Protein AF-A0A0C2W6M1-F1 (afdb_monomer)

pLDDT: mean 79.62, std 16.18, range [29.42, 94.06]

Organism: NCBI:txid933852

Nearest PDB structures (foldseek):
  3eii-assembly4_D  TM=9.267E-01  e=3.597E-08  Thermothielavioides terrestris
  8b7p-assembly4_DDD  TM=9.228E-01  e=6.235E-08  Aspergillus nidulans FGSC A4
  7t5c-assembly1_A  TM=8.009E-01  e=8.119E-07  Neurospora crassa
  4eir-assembly1_A  TM=7.991E-01  e=1.172E-06  Neurospora crassa OR74A
  7exk-assembly4_D  TM=7.934E-01  e=3.977E-06  Gelatoporia subvermispora B

Structure (mmCIF, N/CA/C/O backbone):
data_AF-A0A0C2W6M1-F1
#
_entry.id   AF-A0A0C2W6M1-F1
#
loop_
_atom_site.group_PDB
_atom_site.id
_atom_site.type_symbol
_atom_site.label_atom_id
_atom_site.label_alt_id
_atom_site.label_comp_id
_atom_site.label_asym_id
_atom_site.label_entity_id
_atom_site.label_seq_id
_atom_site.pdbx_PDB_ins_code
_atom_site.Cartn_x
_atom_site.Cartn_y
_atom_site.Cartn_z
_atom_site.occupancy
_atom_site.B_iso_or_equiv
_atom_site.auth_seq_id
_atom_site.auth_comp_id
_atom_site.auth_asym_id
_atom_site.auth_atom_id
_atom_site.pdbx_PDB_model_num
ATOM 1 N N . ALA A 1 1 ? -5.962 -10.079 24.538 1.00 51.69 1 ALA A N 1
ATOM 2 C CA . ALA A 1 1 ? -6.770 -10.047 23.300 1.00 51.69 1 ALA A CA 1
ATOM 3 C C . ALA A 1 1 ? -6.439 -11.293 22.481 1.00 51.69 1 ALA A C 1
ATOM 5 O O . ALA A 1 1 ? -5.283 -11.692 22.518 1.00 51.69 1 ALA A O 1
ATOM 6 N N . ALA A 1 2 ? -7.424 -11.920 21.826 1.00 66.62 2 ALA A N 1
ATOM 7 C CA . ALA A 1 2 ? -7.306 -13.248 21.196 1.00 66.62 2 ALA A CA 1
ATOM 8 C C . ALA A 1 2 ? -7.481 -13.241 19.659 1.00 66.62 2 ALA A C 1
ATOM 10 O O . ALA A 1 2 ? -7.677 -14.294 19.065 1.00 66.62 2 ALA A O 1
ATOM 11 N N . TYR A 1 3 ? -7.450 -12.068 19.021 1.00 69.56 3 TYR A N 1
ATOM 12 C CA . TYR A 1 3 ? -7.666 -11.941 17.578 1.00 69.56 3 TYR A CA 1
ATOM 13 C C . TYR A 1 3 ? -6.390 -12.263 16.787 1.00 69.56 3 TYR A C 1
ATOM 15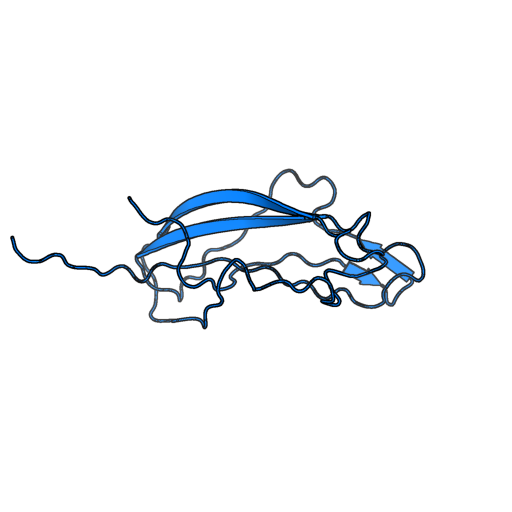 O O . TYR A 1 3 ? -5.321 -11.732 17.089 1.00 69.56 3 TYR A O 1
ATOM 23 N N . ASP A 1 4 ? -6.518 -13.129 15.782 1.00 74.38 4 ASP A N 1
ATOM 24 C CA . ASP A 1 4 ? -5.421 -13.721 15.004 1.00 74.38 4 ASP A CA 1
ATOM 25 C C . ASP A 1 4 ? -5.224 -13.086 13.614 1.00 74.38 4 ASP A C 1
ATOM 27 O O . ASP A 1 4 ? -4.316 -13.471 12.879 1.00 74.38 4 ASP A O 1
ATOM 31 N N . GLY A 1 5 ? -6.050 -12.097 13.254 1.00 74.69 5 GLY A N 1
ATOM 32 C CA . GLY A 1 5 ? -5.985 -11.417 11.959 1.00 74.69 5 GLY A CA 1
ATOM 33 C C . GLY A 1 5 ? -6.779 -12.085 10.829 1.00 74.69 5 GLY A C 1
ATOM 34 O O . GLY A 1 5 ? -6.656 -11.673 9.677 1.00 74.69 5 GLY A O 1
ATOM 35 N N . SER A 1 6 ? -7.618 -13.077 11.124 1.00 80.75 6 SER A N 1
ATOM 36 C CA . SER A 1 6 ? -8.432 -13.777 10.116 1.00 80.75 6 SER A CA 1
ATOM 37 C C . SER A 1 6 ? -9.608 -12.969 9.530 1.00 80.75 6 SER A C 1
ATOM 39 O O . SER A 1 6 ? -10.239 -13.417 8.572 1.00 80.75 6 SER A O 1
ATOM 41 N N . GLY A 1 7 ? -9.920 -11.785 10.068 1.00 82.25 7 GLY A N 1
ATOM 42 C CA . GLY A 1 7 ? -11.006 -10.917 9.597 1.00 82.25 7 GLY A CA 1
ATOM 43 C C . GLY A 1 7 ? -10.647 -10.021 8.403 1.00 82.25 7 GLY A C 1
ATOM 44 O O . GLY A 1 7 ? -9.693 -10.265 7.665 1.00 82.25 7 GLY A O 1
ATOM 45 N N . GLY A 1 8 ? -11.470 -8.993 8.176 1.00 84.62 8 GLY A N 1
ATOM 46 C CA . GLY A 1 8 ? -11.384 -8.115 7.007 1.00 84.62 8 GLY A CA 1
ATOM 47 C C . GLY A 1 8 ? -10.319 -7.019 7.115 1.00 84.62 8 GLY A C 1
ATOM 48 O O . GLY A 1 8 ? -10.141 -6.404 8.163 1.00 84.62 8 GLY A O 1
ATOM 49 N N . TRP A 1 9 ? -9.658 -6.729 5.990 1.00 82.88 9 TRP A N 1
ATOM 50 C CA . TRP A 1 9 ? -8.582 -5.752 5.866 1.00 82.88 9 TRP A CA 1
ATOM 51 C C . TRP A 1 9 ? -8.948 -4.570 4.932 1.00 82.88 9 TRP A C 1
ATOM 53 O O . TRP A 1 9 ? -9.366 -4.825 3.818 1.00 82.88 9 TRP A O 1
ATOM 63 N N . PHE A 1 10 ? -8.811 -3.284 5.304 1.00 84.81 10 PHE A N 1
ATOM 64 C CA . PHE A 1 10 ? -8.975 -2.137 4.360 1.00 84.81 10 PHE A CA 1
ATOM 65 C C . PHE A 1 10 ? -7.634 -1.469 4.044 1.00 84.81 10 PHE A C 1
ATOM 67 O O . PHE A 1 10 ? -6.641 -2.127 4.237 1.00 84.81 10 PHE A O 1
ATOM 74 N N . LYS A 1 11 ? -7.516 -0.244 3.509 1.00 84.56 11 LYS A N 1
ATOM 75 C CA . LYS A 1 11 ? -6.223 0.461 3.303 1.00 84.56 11 LYS A CA 1
ATOM 76 C C . LYS A 1 11 ? -6.308 1.884 3.832 1.00 84.56 11 LYS A C 1
ATOM 78 O O . LYS A 1 11 ? -7.276 2.568 3.525 1.00 84.56 11 LYS A O 1
ATOM 83 N N . ILE A 1 12 ? -5.279 2.350 4.547 1.00 83.56 12 ILE A N 1
ATOM 84 C CA . ILE A 1 12 ? -5.211 3.748 5.027 1.00 83.56 12 ILE A CA 1
ATOM 85 C C . ILE A 1 12 ? -4.031 4.542 4.470 1.00 83.56 12 ILE A C 1
ATOM 87 O O . ILE A 1 12 ? -4.068 5.769 4.466 1.00 83.56 12 ILE A O 1
ATOM 91 N N . TYR A 1 13 ? -2.975 3.865 4.016 1.00 83.31 13 TYR A N 1
ATOM 92 C CA . TYR A 1 13 ? -1.760 4.521 3.557 1.00 83.31 13 TYR A CA 1
ATOM 93 C C . TYR A 1 13 ? -1.009 3.649 2.553 1.00 83.31 13 TYR A C 1
ATOM 95 O O . TYR A 1 13 ? -1.021 2.425 2.665 1.00 83.31 13 TYR A O 1
ATOM 103 N N . GLN A 1 14 ? -0.358 4.288 1.582 1.00 84.25 14 GLN A N 1
ATOM 104 C CA . GLN A 1 14 ? 0.568 3.637 0.662 1.00 84.25 14 GLN A CA 1
ATOM 105 C C . GLN A 1 14 ? 1.637 4.626 0.202 1.00 84.25 14 GLN A C 1
ATOM 107 O O . GLN A 1 14 ? 1.340 5.793 -0.061 1.00 84.25 14 GLN A O 1
ATOM 112 N N . VAL A 1 15 ? 2.861 4.129 0.047 1.00 82.69 15 VAL A N 1
ATOM 113 C CA . VAL A 1 15 ? 3.936 4.824 -0.662 1.00 82.69 15 VAL A CA 1
ATOM 114 C C . VAL A 1 15 ? 4.165 4.082 -1.969 1.00 82.69 15 VAL A C 1
ATOM 116 O O . VAL A 1 15 ? 4.290 2.861 -1.981 1.00 82.69 15 VAL A O 1
ATOM 119 N N . THR A 1 16 ? 4.171 4.818 -3.074 1.00 86.88 16 THR A N 1
ATOM 120 C CA . THR A 1 16 ? 4.389 4.268 -4.414 1.00 86.88 16 THR A CA 1
ATOM 121 C C . THR A 1 16 ? 5.752 4.697 -4.942 1.00 86.88 16 THR A C 1
ATOM 123 O O . THR A 1 16 ? 6.284 5.728 -4.524 1.00 86.88 16 THR A O 1
ATOM 126 N N . ALA A 1 17 ? 6.303 3.926 -5.879 1.00 89.81 17 ALA A N 1
ATOM 127 C CA . ALA A 1 17 ? 7.439 4.376 -6.668 1.00 89.81 17 ALA A CA 1
ATOM 128 C C . ALA A 1 17 ? 7.084 5.643 -7.454 1.00 89.81 17 ALA A C 1
ATOM 130 O O . ALA A 1 17 ? 5.944 5.819 -7.898 1.00 89.81 17 ALA A O 1
ATOM 131 N N . VAL A 1 18 ? 8.083 6.490 -7.669 1.00 90.75 18 VAL A N 1
ATOM 132 C CA . VAL A 1 18 ? 8.003 7.643 -8.562 1.00 90.75 18 VAL A CA 1
ATOM 133 C C . VAL A 1 18 ? 8.618 7.238 -9.894 1.00 90.75 18 VAL A C 1
ATOM 135 O O . VAL A 1 18 ? 9.791 6.877 -9.956 1.00 90.75 18 VAL A O 1
ATOM 138 N N . THR A 1 19 ? 7.822 7.280 -10.959 1.00 92.31 19 THR A N 1
ATOM 139 C CA . THR A 1 19 ? 8.249 6.928 -12.318 1.00 92.31 19 THR A CA 1
ATOM 140 C C . THR A 1 19 ? 8.306 8.170 -13.204 1.00 92.31 19 THR A C 1
ATOM 142 O O . THR A 1 19 ? 7.405 9.005 -13.169 1.00 92.31 19 THR A O 1
ATOM 145 N N . ASN A 1 20 ? 9.336 8.283 -14.044 1.00 92.38 20 ASN A N 1
ATOM 146 C CA . ASN A 1 20 ? 9.479 9.367 -15.025 1.00 92.38 20 ASN A CA 1
ATOM 147 C C . ASN A 1 20 ? 9.228 8.858 -16.453 1.00 92.38 20 ASN A C 1
ATOM 149 O O . ASN A 1 20 ? 10.141 8.802 -17.280 1.00 92.38 20 ASN A O 1
ATOM 153 N N . GLY A 1 21 ? 8.009 8.373 -16.709 1.00 90.94 21 GLY A N 1
ATOM 154 C CA . GLY A 1 21 ? 7.583 7.934 -18.044 1.00 90.94 21 GLY A CA 1
ATOM 155 C C . GLY A 1 21 ? 8.436 6.822 -18.669 1.00 90.94 21 GLY A C 1
ATOM 156 O O . GLY A 1 21 ? 8.501 6.731 -19.887 1.00 90.94 21 GLY A O 1
ATOM 157 N N . GLY A 1 22 ? 9.104 5.997 -17.854 1.00 90.62 22 GLY A N 1
ATOM 158 C CA . GLY A 1 22 ? 9.981 4.914 -18.316 1.00 90.62 22 GLY A CA 1
ATOM 159 C C . GLY A 1 22 ? 11.449 5.321 -18.464 1.00 90.62 22 GLY A C 1
ATOM 160 O O . GLY A 1 22 ? 12.252 4.552 -18.976 1.00 90.62 22 GLY A O 1
ATOM 161 N N . THR A 1 23 ? 11.817 6.519 -18.002 1.0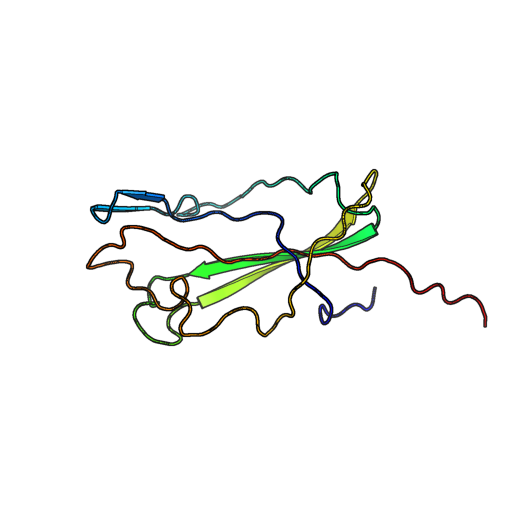0 92.50 23 THR A N 1
ATOM 162 C CA . THR A 1 23 ? 13.217 6.982 -17.966 1.00 92.50 23 THR A CA 1
ATOM 163 C C . THR A 1 23 ? 13.897 6.635 -16.644 1.00 92.50 23 THR A C 1
ATOM 165 O O . THR A 1 23 ? 15.086 6.336 -16.603 1.00 92.50 23 THR A O 1
ATOM 168 N N . SER A 1 24 ? 13.150 6.695 -15.541 1.00 91.94 24 SER A N 1
ATOM 169 C CA . SER A 1 24 ? 13.637 6.357 -14.206 1.00 91.94 24 SER A CA 1
ATOM 170 C C . SER A 1 24 ? 12.499 5.870 -13.314 1.00 91.94 24 SER A C 1
ATOM 172 O O . SER A 1 24 ? 11.331 6.212 -13.530 1.00 91.94 24 SER A O 1
ATOM 174 N N . ILE A 1 25 ? 12.868 5.081 -12.308 1.00 92.94 25 ILE A N 1
ATOM 175 C CA . ILE A 1 25 ? 12.019 4.674 -11.194 1.00 92.94 25 ILE A CA 1
ATOM 176 C C . ILE A 1 25 ? 12.798 4.901 -9.897 1.00 92.94 25 ILE A C 1
ATOM 178 O O . ILE A 1 25 ? 13.956 4.498 -9.791 1.00 92.94 25 ILE A O 1
ATOM 182 N N . THR A 1 26 ? 12.190 5.572 -8.923 1.00 91.94 26 THR A N 1
ATOM 183 C CA . THR A 1 26 ? 12.770 5.771 -7.589 1.00 91.94 26 THR A CA 1
ATOM 184 C C . THR A 1 26 ? 11.772 5.390 -6.508 1.00 91.94 26 THR A C 1
ATOM 186 O O . THR A 1 26 ? 10.556 5.482 -6.692 1.00 91.94 26 THR A O 1
ATOM 189 N N . TRP A 1 27 ? 12.288 4.951 -5.364 1.00 88.94 27 TRP A N 1
ATOM 190 C CA . TRP A 1 27 ? 11.486 4.515 -4.227 1.00 88.94 27 TRP A CA 1
ATOM 191 C C . TRP A 1 27 ? 11.649 5.536 -3.104 1.00 88.94 27 TRP A C 1
ATOM 193 O O . TRP A 1 27 ? 12.751 5.662 -2.576 1.00 88.94 27 TRP A O 1
ATOM 203 N N . PRO A 1 28 ? 10.591 6.261 -2.697 1.00 86.75 28 PRO A N 1
ATOM 204 C CA . PRO A 1 28 ? 10.686 7.189 -1.567 1.00 86.75 28 PRO A CA 1
ATOM 205 C C . PRO A 1 28 ? 11.066 6.504 -0.245 1.00 86.75 28 PRO A C 1
ATOM 207 O O . PRO A 1 28 ? 11.470 7.169 0.702 1.00 86.75 28 PRO A O 1
ATOM 210 N N . THR A 1 29 ? 10.914 5.180 -0.181 1.00 83.38 29 THR A N 1
ATOM 211 C CA . THR A 1 29 ? 11.285 4.333 0.953 1.00 83.38 29 THR A CA 1
ATOM 212 C C . THR A 1 29 ? 12.729 3.833 0.899 1.00 83.38 29 THR A C 1
ATOM 214 O O . THR A 1 29 ? 13.141 3.122 1.813 1.00 83.38 29 THR A O 1
ATOM 217 N N . ASP A 1 30 ? 13.506 4.161 -0.139 1.00 85.50 30 ASP A N 1
ATOM 218 C CA . ASP A 1 30 ? 14.898 3.717 -0.231 1.00 85.50 30 ASP A CA 1
ATOM 219 C C . ASP A 1 30 ? 15.723 4.279 0.937 1.00 85.50 30 ASP A C 1
ATOM 221 O O . ASP A 1 30 ? 15.735 5.485 1.185 1.00 85.50 30 ASP A O 1
ATOM 225 N N . ASN A 1 31 ? 16.377 3.389 1.687 1.00 84.00 31 ASN A N 1
ATOM 226 C CA . ASN A 1 31 ? 17.091 3.688 2.937 1.00 84.00 31 ASN A CA 1
ATOM 227 C C . ASN A 1 31 ? 16.255 4.395 4.027 1.00 84.00 31 ASN A C 1
ATOM 229 O O . ASN A 1 31 ? 16.814 4.936 4.986 1.00 84.00 31 ASN A O 1
ATOM 233 N N . ALA A 1 32 ? 14.923 4.387 3.922 1.00 80.69 32 ALA A N 1
ATOM 234 C CA . ALA A 1 32 ? 14.063 4.975 4.937 1.00 80.69 32 ALA A CA 1
ATOM 235 C C . ALA A 1 32 ? 14.057 4.109 6.205 1.00 80.69 32 ALA A C 1
ATOM 237 O O . ALA A 1 32 ? 13.762 2.917 6.169 1.00 80.69 32 ALA A O 1
ATOM 238 N N . THR A 1 33 ? 14.342 4.724 7.351 1.00 80.62 33 THR A N 1
ATOM 239 C CA . THR A 1 33 ? 14.301 4.068 8.671 1.00 80.62 33 THR A CA 1
ATOM 240 C C . THR A 1 33 ? 13.014 4.361 9.441 1.00 80.62 33 THR A C 1
ATOM 242 O O . THR A 1 33 ? 12.746 3.747 10.472 1.00 80.62 33 THR A O 1
ATOM 245 N N . GLN A 1 34 ? 12.208 5.299 8.940 1.00 77.75 34 GLN A N 1
ATOM 246 C CA . GLN A 1 34 ? 10.947 5.728 9.528 1.00 77.75 34 GLN A CA 1
ATOM 247 C C . GLN A 1 34 ? 9.955 6.121 8.435 1.00 77.75 34 GLN A C 1
ATOM 249 O O . GLN A 1 34 ? 10.337 6.605 7.370 1.00 77.75 34 GLN A O 1
ATOM 254 N N . PHE A 1 35 ? 8.669 5.984 8.733 1.00 75.38 35 PHE A N 1
ATOM 255 C CA . PHE A 1 35 ? 7.587 6.527 7.924 1.00 75.38 35 PHE A CA 1
ATOM 256 C C . PHE A 1 35 ? 6.480 7.033 8.848 1.00 75.38 35 PHE A C 1
ATOM 258 O O . PHE A 1 35 ? 6.286 6.520 9.951 1.00 75.38 35 PHE A O 1
ATOM 265 N N . THR A 1 36 ? 5.755 8.047 8.388 1.00 81.31 36 THR A N 1
ATOM 266 C CA . THR A 1 36 ? 4.675 8.675 9.149 1.00 81.31 36 THR A CA 1
ATOM 267 C C . THR A 1 36 ? 3.414 8.658 8.310 1.00 81.31 36 THR A C 1
ATOM 269 O O . THR A 1 36 ? 3.418 9.060 7.149 1.00 81.31 36 THR A O 1
ATOM 272 N N . PHE A 1 37 ? 2.317 8.234 8.917 1.00 81.38 37 PHE A N 1
ATOM 273 C CA . PHE A 1 37 ? 0.993 8.235 8.315 1.00 81.38 37 PHE A CA 1
ATOM 274 C C . PHE A 1 37 ? -0.028 8.682 9.360 1.00 81.38 37 PHE A C 1
ATOM 276 O O . PHE A 1 37 ? 0.257 8.713 10.558 1.00 81.38 37 PHE A O 1
ATOM 283 N N . LYS A 1 38 ? -1.218 9.066 8.900 1.00 83.88 38 LYS A N 1
ATOM 284 C CA . LYS A 1 38 ? -2.322 9.457 9.777 1.00 83.88 38 LYS A CA 1
ATOM 285 C C . LYS A 1 38 ? -3.354 8.343 9.816 1.00 83.88 38 LYS A C 1
ATOM 287 O O . LYS A 1 38 ? -3.712 7.804 8.772 1.00 83.88 38 LYS A O 1
ATOM 292 N N . ILE A 1 39 ? -3.857 8.049 11.010 1.00 84.94 39 ILE A N 1
ATOM 293 C CA . ILE A 1 39 ? -5.075 7.255 11.157 1.00 84.94 39 ILE A CA 1
ATOM 294 C C . ILE A 1 39 ? -6.246 8.121 10.665 1.00 84.94 39 ILE A C 1
ATOM 296 O O . ILE A 1 39 ? -6.366 9.263 11.121 1.00 84.94 39 ILE A O 1
ATOM 300 N N . PRO A 1 40 ? -7.074 7.647 9.716 1.00 86.44 40 PRO A N 1
ATOM 301 C CA . PRO A 1 40 ? -8.217 8.418 9.245 1.00 86.44 40 PRO A CA 1
ATOM 302 C C . PRO A 1 40 ? -9.184 8.696 10.397 1.00 86.44 40 PRO A C 1
ATOM 304 O O . PRO A 1 40 ? -9.595 7.774 11.087 1.00 86.44 40 PRO A O 1
ATOM 307 N N . SER A 1 41 ? -9.590 9.950 10.591 1.00 88.38 41 SER A N 1
ATOM 308 C CA . SER A 1 41 ? -10.526 10.316 11.666 1.00 88.38 41 SER A CA 1
ATOM 309 C C . SER A 1 41 ? -11.967 9.867 11.403 1.00 88.38 41 SER A C 1
ATOM 311 O O . SER A 1 41 ? -12.808 9.951 12.288 1.00 88.38 41 SER A O 1
ATOM 313 N N . SER A 1 42 ? -12.273 9.422 10.183 1.00 88.75 42 SER A N 1
ATOM 314 C CA . SER A 1 42 ? -13.618 9.014 9.773 1.00 88.75 42 SER A CA 1
ATOM 315 C C . SER A 1 42 ? -13.981 7.577 10.151 1.00 88.75 42 SER A C 1
ATOM 317 O O . SER A 1 42 ? -15.167 7.256 10.121 1.00 88.75 42 SER A O 1
ATOM 319 N N . ILE A 1 43 ? -13.002 6.716 10.455 1.00 87.38 43 ILE A N 1
ATOM 320 C CA . ILE A 1 43 ? -13.251 5.322 10.875 1.00 87.38 43 ILE A CA 1
ATOM 321 C C . ILE A 1 43 ? -13.802 5.285 12.300 1.00 87.38 43 ILE A C 1
ATOM 323 O O . ILE A 1 43 ? -13.609 6.246 13.047 1.00 87.38 43 ILE A O 1
ATOM 327 N N . SER A 1 44 ? -14.473 4.197 12.671 1.00 88.62 44 SER A N 1
ATOM 328 C CA . SER A 1 44 ? -15.014 3.987 14.016 1.00 88.62 44 SER A CA 1
ATOM 329 C C . SER A 1 44 ? -13.969 4.224 15.112 1.00 88.62 44 SER A C 1
ATOM 331 O O . SER A 1 44 ? -12.769 4.032 14.933 1.00 88.62 44 SER A O 1
ATOM 333 N N . ALA A 1 45 ? -14.418 4.595 16.309 1.00 89.31 45 ALA A N 1
ATOM 334 C CA . ALA A 1 45 ? -13.596 4.338 17.488 1.00 89.31 45 ALA A CA 1
ATOM 335 C C . ALA A 1 45 ? -13.618 2.828 17.791 1.00 89.31 45 ALA A C 1
ATOM 337 O O . ALA A 1 45 ? -14.660 2.189 17.650 1.00 89.31 45 ALA A O 1
ATOM 338 N N . GLY A 1 46 ? -12.496 2.258 18.227 1.00 86.75 46 GLY A N 1
ATOM 339 C CA . GLY A 1 46 ? -12.389 0.813 18.439 1.00 86.75 46 GLY A CA 1
ATOM 340 C C . GLY A 1 46 ? -10.956 0.315 18.581 1.00 86.75 46 GLY A C 1
ATOM 341 O O . GLY A 1 46 ? -10.012 1.105 18.636 1.00 86.75 46 GLY A O 1
ATOM 342 N N . ASN A 1 47 ? -10.792 -1.006 18.641 1.00 85.31 47 ASN A N 1
ATOM 343 C CA . ASN A 1 47 ? -9.484 -1.658 18.678 1.00 85.31 47 ASN A CA 1
ATOM 344 C C . ASN A 1 47 ? -9.124 -2.179 17.281 1.00 85.31 47 ASN A C 1
ATOM 346 O O . ASN A 1 47 ? -9.928 -2.834 16.630 1.00 85.31 47 ASN A O 1
ATOM 350 N N . TYR A 1 48 ? -7.906 -1.892 16.828 1.00 80.81 48 TYR A N 1
ATOM 351 C CA . TYR A 1 48 ? -7.446 -2.141 15.464 1.00 80.81 48 TYR A CA 1
ATOM 352 C C . TYR A 1 48 ? -6.127 -2.918 15.484 1.00 80.81 48 TYR A C 1
ATOM 354 O O . TYR A 1 48 ? -5.258 -2.665 16.325 1.00 80.81 48 TYR A O 1
ATOM 362 N N . LEU A 1 49 ? -5.947 -3.823 14.519 1.00 83.50 49 LEU A N 1
ATOM 363 C CA . LEU A 1 49 ? -4.624 -4.315 14.144 1.00 83.50 49 LEU A CA 1
ATOM 364 C C . LEU A 1 49 ? -4.062 -3.445 13.022 1.00 83.50 49 LEU A C 1
ATOM 366 O O . LEU A 1 49 ? -4.688 -3.241 11.986 1.00 83.50 49 LEU A O 1
ATOM 370 N N . LEU A 1 50 ? -2.844 -2.963 13.218 1.00 83.12 50 LEU A N 1
ATOM 371 C CA . LEU A 1 50 ? -2.052 -2.304 12.197 1.00 83.12 50 LEU A CA 1
ATOM 372 C C . LEU A 1 50 ? -1.045 -3.311 11.645 1.00 83.12 50 LEU A C 1
ATOM 374 O O . LEU A 1 50 ? -0.223 -3.819 12.401 1.00 83.12 50 LEU A O 1
ATOM 378 N N . ARG A 1 51 ? -1.078 -3.555 10.335 1.00 83.62 51 ARG A N 1
ATOM 379 C CA . ARG A 1 51 ? -0.169 -4.459 9.619 1.00 83.62 51 ARG A CA 1
ATOM 380 C C . ARG A 1 5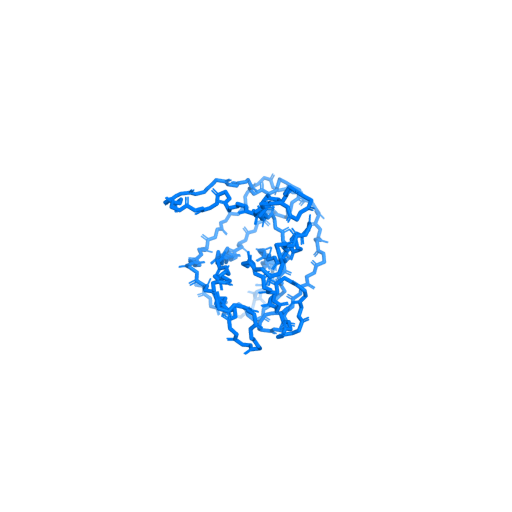1 ? 0.672 -3.680 8.625 1.00 83.62 51 ARG A C 1
ATOM 382 O O . ARG A 1 51 ? 0.157 -3.247 7.607 1.00 83.62 51 ARG A O 1
ATOM 389 N N . ILE A 1 52 ? 1.947 -3.497 8.934 1.00 82.50 52 ILE A N 1
ATOM 390 C CA . ILE A 1 52 ? 2.901 -2.762 8.105 1.00 82.50 52 ILE A CA 1
ATOM 391 C C . ILE A 1 52 ? 3.635 -3.760 7.220 1.00 82.50 52 ILE A C 1
ATOM 393 O O . ILE A 1 52 ? 4.259 -4.691 7.729 1.00 82.50 52 ILE A O 1
ATOM 397 N N . GLU A 1 53 ? 3.587 -3.531 5.913 1.00 83.94 53 GLU A N 1
ATOM 398 C CA . GLU A 1 53 ? 4.284 -4.353 4.931 1.00 83.94 53 GLU A CA 1
ATOM 399 C C . GLU A 1 53 ? 5.218 -3.540 4.047 1.00 83.94 53 GLU A C 1
ATOM 401 O O . GLU A 1 53 ? 4.933 -2.389 3.703 1.00 83.94 53 GLU A O 1
ATOM 406 N N . HIS A 1 54 ? 6.263 -4.214 3.584 1.00 84.44 54 HIS A N 1
ATOM 407 C CA . HIS A 1 54 ? 7.142 -3.760 2.523 1.00 84.44 54 HIS A CA 1
ATOM 408 C C . HIS A 1 54 ? 7.259 -4.847 1.454 1.00 84.44 54 HIS A C 1
ATOM 410 O O . HIS A 1 54 ? 7.505 -6.013 1.760 1.00 84.44 54 HIS A O 1
ATOM 416 N N . ILE A 1 55 ? 7.099 -4.466 0.185 1.00 88.06 55 ILE A N 1
ATOM 417 C CA . ILE A 1 55 ? 7.254 -5.383 -0.948 1.00 88.06 55 ILE A CA 1
ATOM 418 C C . ILE A 1 55 ? 8.574 -5.077 -1.648 1.00 88.06 55 ILE A C 1
ATOM 420 O O . ILE A 1 55 ? 8.696 -4.062 -2.333 1.00 88.06 55 ILE A O 1
ATOM 424 N N . ALA A 1 56 ? 9.557 -5.963 -1.494 1.00 89.31 56 ALA A N 1
ATOM 425 C CA . ALA A 1 56 ? 10.828 -5.835 -2.193 1.00 89.31 56 ALA A CA 1
ATOM 426 C C . ALA A 1 56 ? 10.723 -6.441 -3.601 1.00 89.31 56 ALA A C 1
ATOM 428 O O . ALA A 1 56 ? 10.367 -7.609 -3.768 1.00 89.31 56 ALA A O 1
ATOM 429 N N . LEU A 1 57 ? 11.058 -5.637 -4.614 1.00 92.19 57 LEU A N 1
ATOM 430 C CA . LEU A 1 57 ? 10.832 -5.961 -6.029 1.00 92.19 57 LEU A CA 1
ATOM 431 C C . LEU A 1 57 ? 12.114 -6.200 -6.837 1.00 92.19 57 LEU A C 1
ATOM 433 O O . LEU A 1 57 ? 12.061 -6.361 -8.053 1.00 92.19 57 LEU A O 1
ATOM 437 N N . HIS A 1 58 ? 13.273 -6.266 -6.178 1.00 92.12 58 HIS A N 1
ATOM 438 C CA . HIS A 1 58 ? 14.569 -6.445 -6.845 1.00 92.12 58 HIS A CA 1
ATOM 439 C C . HIS A 1 58 ? 14.687 -7.771 -7.625 1.00 92.12 58 HIS A C 1
ATOM 441 O O . HIS A 1 58 ? 15.531 -7.884 -8.503 1.00 92.12 58 HIS A O 1
ATOM 447 N N 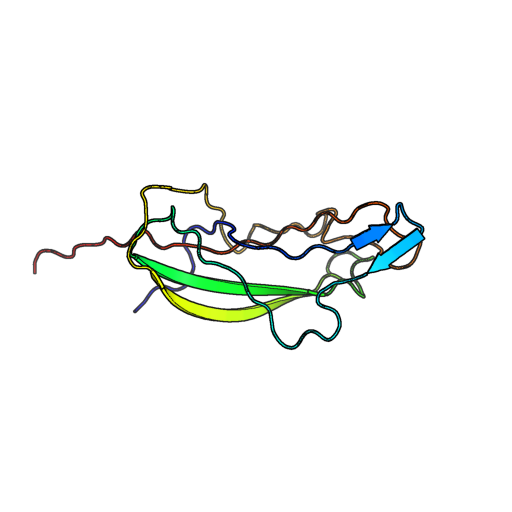. SER A 1 59 ? 13.832 -8.762 -7.345 1.00 94.06 59 SER A N 1
ATOM 448 C CA . SER A 1 59 ? 13.772 -10.033 -8.089 1.00 94.06 59 SER A CA 1
ATOM 449 C C . SER A 1 59 ? 12.423 -10.266 -8.787 1.00 94.06 59 SER A C 1
ATOM 451 O O . SER A 1 59 ? 12.179 -11.341 -9.332 1.00 94.06 59 SER A O 1
ATOM 453 N N . ALA A 1 60 ? 11.541 -9.260 -8.813 1.00 93.38 60 ALA A N 1
ATOM 454 C CA . ALA A 1 60 ? 10.143 -9.382 -9.237 1.00 93.38 60 ALA A CA 1
ATOM 455 C C . ALA A 1 60 ? 9.926 -9.562 -10.750 1.00 93.38 60 ALA A C 1
ATOM 457 O O . ALA A 1 60 ? 8.787 -9.690 -11.190 1.00 93.38 60 ALA A O 1
ATOM 458 N N . SER A 1 61 ? 10.988 -9.617 -11.561 1.00 93.31 61 SER A N 1
ATOM 459 C CA . SER A 1 61 ? 10.889 -9.931 -12.994 1.00 93.31 61 SER A CA 1
ATOM 460 C C . SER A 1 61 ? 10.510 -11.392 -13.265 1.00 93.31 61 SER A C 1
ATOM 462 O O . SER A 1 61 ? 10.193 -11.749 -14.399 1.00 93.31 61 SER A O 1
ATOM 464 N N . SER A 1 62 ? 10.532 -12.231 -12.230 1.00 93.12 62 SER A N 1
ATOM 465 C CA . SER A 1 62 ? 10.121 -13.630 -12.261 1.00 93.12 62 SER A CA 1
ATOM 466 C C . SER A 1 62 ? 8.936 -13.867 -11.328 1.00 93.12 62 SER A C 1
ATOM 468 O O . SER A 1 62 ? 8.775 -13.192 -10.307 1.00 93.12 62 SER A O 1
ATOM 470 N N . THR A 1 63 ? 8.089 -14.839 -11.671 1.00 89.44 63 THR A N 1
ATOM 471 C CA . THR A 1 63 ? 6.987 -15.263 -10.801 1.00 89.44 63 THR A CA 1
ATOM 472 C C . THR A 1 63 ? 7.536 -15.687 -9.438 1.00 89.44 63 THR A C 1
ATOM 474 O O . THR A 1 63 ? 8.534 -16.399 -9.373 1.00 89.44 63 THR A O 1
ATOM 477 N N . ALA A 1 64 ? 6.881 -15.244 -8.360 1.00 87.25 64 ALA A N 1
ATOM 478 C CA . ALA A 1 64 ? 7.328 -15.415 -6.970 1.00 87.25 64 ALA A CA 1
ATOM 479 C C . ALA A 1 64 ? 8.654 -14.710 -6.602 1.00 87.25 64 ALA A C 1
ATOM 481 O O . ALA A 1 64 ? 9.196 -14.943 -5.525 1.00 87.25 64 ALA A O 1
ATOM 482 N N . GLY A 1 65 ? 9.164 -13.818 -7.457 1.00 91.06 65 GLY A N 1
ATOM 483 C CA . GLY A 1 65 ? 10.360 -13.028 -7.168 1.00 91.06 65 GLY A CA 1
ATOM 484 C C . GLY A 1 65 ? 10.117 -11.786 -6.300 1.00 91.06 65 GLY A C 1
ATOM 485 O O . GLY A 1 65 ? 11.058 -11.263 -5.703 1.00 91.06 65 GLY A O 1
ATOM 486 N N . ALA A 1 66 ? 8.873 -11.307 -6.206 1.00 90.44 66 ALA A N 1
ATOM 487 C CA . ALA A 1 66 ? 8.497 -10.260 -5.259 1.00 90.44 66 ALA A CA 1
ATOM 488 C C . ALA A 1 66 ? 8.422 -10.811 -3.832 1.00 90.44 66 ALA A C 1
ATOM 490 O O . ALA A 1 66 ? 7.831 -11.861 -3.584 1.00 90.44 66 ALA A O 1
ATOM 491 N N . GLN A 1 67 ? 8.986 -10.066 -2.886 1.00 89.75 67 GLN A N 1
ATOM 492 C CA . GLN A 1 67 ? 9.041 -10.455 -1.479 1.00 89.75 67 GLN A CA 1
ATOM 493 C C . GLN A 1 67 ? 8.113 -9.552 -0.675 1.00 89.75 67 GLN A C 1
ATOM 495 O O . GLN A 1 67 ? 8.458 -8.407 -0.387 1.00 89.75 67 GLN A O 1
ATOM 500 N N . VAL A 1 68 ? 6.933 -10.066 -0.329 1.00 84.44 68 VAL A N 1
ATOM 501 C CA . VAL A 1 68 ? 5.989 -9.389 0.565 1.00 84.44 68 VAL A CA 1
ATOM 502 C C . VAL A 1 68 ? 6.424 -9.650 2.004 1.00 84.44 68 VAL A C 1
ATOM 504 O O . VAL A 1 68 ? 6.201 -10.733 2.545 1.00 84.44 68 VAL A O 1
ATOM 507 N N . ASN A 1 69 ? 7.070 -8.665 2.616 1.00 77.88 69 ASN A N 1
ATOM 508 C CA . ASN A 1 69 ? 7.561 -8.753 3.981 1.00 77.88 69 ASN A CA 1
ATOM 509 C C . ASN A 1 69 ? 6.570 -8.097 4.935 1.00 77.88 69 ASN A C 1
ATOM 511 O O . ASN A 1 69 ? 6.217 -6.926 4.787 1.00 77.88 69 ASN A O 1
ATOM 515 N N . LEU A 1 70 ? 6.146 -8.862 5.938 1.00 73.38 70 LEU A N 1
ATOM 516 C CA . LEU A 1 70 ? 5.444 -8.322 7.090 1.00 73.38 70 LEU A CA 1
ATOM 517 C C . LEU A 1 70 ? 6.478 -7.718 8.037 1.00 73.38 70 LEU A C 1
ATOM 519 O O . LEU A 1 70 ? 7.109 -8.436 8.812 1.00 73.38 70 LEU A O 1
ATOM 523 N N . ASP A 1 71 ? 6.647 -6.403 7.981 1.00 67.31 71 ASP A N 1
ATOM 524 C CA . ASP A 1 71 ? 7.647 -5.741 8.806 1.00 67.31 71 ASP A CA 1
ATOM 525 C C . ASP A 1 71 ? 7.186 -5.680 10.255 1.00 67.31 71 ASP A C 1
ATOM 527 O O . ASP A 1 71 ? 7.944 -6.020 11.162 1.00 67.31 71 ASP A O 1
ATOM 531 N N . ARG A 1 72 ? 5.952 -5.230 10.511 1.00 71.19 72 ARG A N 1
ATOM 532 C CA . ARG A 1 72 ? 5.450 -5.023 11.876 1.00 71.19 72 ARG A CA 1
ATOM 533 C C . ARG A 1 72 ? 3.942 -5.235 11.967 1.00 71.19 72 ARG A C 1
ATOM 535 O O . ARG A 1 72 ? 3.196 -4.866 11.064 1.00 71.19 72 ARG A O 1
ATOM 542 N N . CYS A 1 73 ? 3.508 -5.722 13.126 1.00 75.94 73 CYS A N 1
ATOM 543 C CA . CYS A 1 73 ? 2.122 -5.652 13.574 1.00 75.94 73 CYS A CA 1
ATOM 544 C C . CYS A 1 73 ? 2.042 -4.817 14.856 1.00 75.94 73 CYS A C 1
ATOM 546 O O . CYS A 1 73 ? 2.899 -4.953 15.729 1.00 75.94 73 CYS A O 1
ATOM 548 N N . ALA A 1 74 ? 1.018 -3.979 14.989 1.00 80.75 74 ALA A N 1
ATOM 549 C CA . ALA A 1 74 ? 0.729 -3.245 16.218 1.00 80.75 74 ALA A CA 1
ATOM 550 C C . ALA A 1 74 ? -0.761 -3.320 16.557 1.00 80.75 74 ALA A C 1
ATOM 552 O O . ALA A 1 74 ? -1.602 -3.426 15.670 1.00 80.75 74 ALA A O 1
ATOM 553 N N . GLN A 1 75 ? -1.083 -3.245 17.845 1.00 83.56 75 GLN A N 1
ATOM 554 C CA . GLN A 1 75 ? -2.457 -3.105 18.319 1.00 83.56 75 GLN A CA 1
ATOM 555 C C . GLN A 1 75 ? -2.696 -1.647 18.691 1.00 83.56 75 GLN A C 1
ATOM 557 O O . GLN A 1 75 ? -1.907 -1.068 19.437 1.00 83.56 75 GLN A O 1
ATOM 562 N N . LEU A 1 76 ? -3.763 -1.056 18.166 1.00 83.31 76 LEU A N 1
ATOM 563 C CA . LEU A 1 76 ? -4.111 0.343 18.385 1.00 83.31 76 LEU A CA 1
ATOM 564 C C . LEU A 1 76 ? -5.518 0.447 18.964 1.00 83.31 76 LEU A C 1
ATOM 566 O O . LEU A 1 76 ? -6.401 -0.320 18.589 1.00 83.31 76 LEU A O 1
ATOM 570 N N . THR A 1 77 ? -5.740 1.443 19.815 1.00 88.25 77 THR A N 1
ATOM 571 C CA . THR A 1 77 ? -7.084 1.868 20.214 1.00 88.25 77 THR A CA 1
ATOM 572 C C . THR A 1 77 ? -7.343 3.238 19.604 1.00 88.25 77 THR A C 1
ATOM 574 O O . THR A 1 77 ? -6.690 4.218 19.962 1.00 88.25 77 THR A O 1
ATOM 577 N N . VAL A 1 78 ? -8.272 3.300 18.653 1.00 87.12 78 VAL A N 1
ATOM 578 C CA . VAL A 1 78 ? -8.705 4.537 18.001 1.00 87.12 78 VAL A CA 1
ATOM 579 C C . VAL A 1 78 ? -9.806 5.170 18.842 1.00 87.12 78 VAL A C 1
ATOM 581 O O . VAL A 1 78 ? -10.787 4.516 19.194 1.00 87.12 78 VAL A O 1
ATOM 584 N N . THR A 1 79 ? -9.651 6.453 19.158 1.00 88.44 79 THR A N 1
ATOM 585 C CA . THR A 1 79 ? -10.635 7.257 19.891 1.00 88.44 79 THR A CA 1
ATOM 586 C C . THR A 1 79 ? -11.093 8.440 19.036 1.00 88.44 79 THR A C 1
ATOM 588 O O . THR A 1 79 ? -10.387 8.859 18.121 1.00 88.44 79 THR A O 1
ATOM 591 N N . GLY A 1 80 ? -12.287 8.981 19.313 1.00 84.12 80 GLY A N 1
ATOM 592 C CA . GLY A 1 80 ? -12.801 10.172 18.616 1.00 84.12 80 GLY A CA 1
ATOM 593 C C . GLY A 1 80 ? -13.087 9.984 17.117 1.00 84.12 80 GLY A C 1
ATOM 594 O O . GLY A 1 80 ? -12.904 10.926 16.352 1.00 84.12 80 GLY A O 1
ATOM 595 N N . GLY A 1 81 ? -13.491 8.776 16.708 1.00 83.62 81 GLY A N 1
ATOM 596 C CA . GLY A 1 81 ? -13.729 8.397 15.312 1.00 83.62 81 GLY A CA 1
ATOM 597 C C . GLY A 1 81 ? -15.041 8.903 14.691 1.00 83.62 81 GLY A C 1
ATOM 598 O O . GLY A 1 81 ? -15.771 9.706 15.273 1.00 83.62 81 GLY A O 1
ATOM 599 N N . GLY A 1 82 ? -15.340 8.397 13.495 1.00 86.94 82 GLY A N 1
ATOM 600 C CA . GLY A 1 82 ? -16.565 8.638 12.732 1.00 86.94 82 GLY A CA 1
ATOM 601 C C . GLY A 1 82 ? -17.399 7.369 12.531 1.00 86.94 82 GLY A C 1
ATOM 602 O O . GLY A 1 82 ? -17.403 6.471 13.368 1.00 86.94 82 GLY A O 1
ATOM 603 N N . SER A 1 83 ? -18.135 7.311 11.421 1.00 89.06 83 SER A N 1
ATOM 604 C CA . SER A 1 83 ? -19.036 6.202 11.066 1.00 89.06 83 SER A CA 1
ATOM 605 C C . SER A 1 83 ? -18.696 5.542 9.726 1.00 89.06 83 SER A C 1
ATOM 607 O O . SER A 1 83 ? -19.507 4.794 9.179 1.00 89.06 83 SER A O 1
ATOM 609 N N . ALA A 1 84 ? -17.524 5.837 9.155 1.00 86.75 84 ALA A N 1
ATOM 610 C CA . ALA A 1 84 ? -17.114 5.226 7.901 1.00 86.75 84 ALA A CA 1
ATOM 611 C C . ALA A 1 84 ? -16.825 3.737 8.112 1.00 86.75 84 ALA A C 1
ATOM 613 O O . ALA A 1 84 ? -16.074 3.369 9.010 1.00 86.75 84 ALA A O 1
ATOM 614 N N . SER A 1 85 ? -17.371 2.908 7.225 1.00 84.50 85 SER A N 1
ATOM 615 C CA . SER A 1 85 ? -17.105 1.473 7.161 1.00 84.50 85 SER A CA 1
ATOM 616 C C . SER A 1 85 ? -16.521 1.152 5.779 1.00 84.50 85 SER A C 1
ATOM 618 O O . SER A 1 85 ? -17.274 0.990 4.813 1.00 84.50 85 SER A O 1
ATOM 620 N N . PRO A 1 86 ? -15.183 1.188 5.620 1.00 84.69 86 PRO A N 1
ATOM 621 C CA . PRO A 1 86 ? -14.534 0.886 4.350 1.00 84.69 86 PRO A CA 1
ATOM 622 C C . PRO A 1 86 ? -14.759 -0.571 3.936 1.00 84.69 86 PRO A C 1
ATOM 624 O O . PRO A 1 86 ? -14.813 -1.463 4.781 1.00 84.69 86 PRO A O 1
ATOM 627 N N . ALA A 1 87 ? -14.815 -0.828 2.628 1.00 86.38 87 ALA A N 1
ATOM 628 C CA . ALA A 1 87 ? -14.811 -2.195 2.120 1.00 86.38 87 ALA A CA 1
ATOM 629 C C . ALA A 1 87 ? -13.517 -2.920 2.523 1.00 86.38 87 ALA A C 1
ATOM 631 O O . ALA A 1 87 ? -12.427 -2.340 2.488 1.00 86.38 87 ALA A O 1
ATOM 632 N N . THR A 1 88 ? -13.648 -4.197 2.874 1.00 85.69 88 THR A N 1
ATOM 633 C CA . THR A 1 88 ? -12.547 -5.022 3.377 1.00 85.69 88 THR A CA 1
ATOM 634 C C . THR A 1 88 ? -12.176 -6.155 2.423 1.00 85.69 88 THR A C 1
ATOM 636 O O . THR A 1 88 ? -13.009 -6.630 1.655 1.00 85.69 88 THR A O 1
ATOM 639 N N . VAL A 1 89 ? -10.943 -6.641 2.534 1.00 83.19 89 VAL A N 1
ATOM 640 C CA . VAL A 1 89 ? -10.364 -7.773 1.799 1.00 83.19 89 VAL A CA 1
ATOM 641 C C . VAL A 1 89 ? -9.762 -8.800 2.767 1.00 83.19 89 VAL A C 1
ATOM 643 O O . VAL A 1 89 ? -9.465 -8.465 3.907 1.00 83.19 89 VAL A O 1
ATOM 646 N N . SER A 1 90 ? -9.577 -10.054 2.355 1.00 83.75 90 SER A N 1
ATOM 647 C CA . SER A 1 90 ? -9.039 -11.120 3.224 1.00 83.75 90 SER A CA 1
ATOM 648 C C . SER A 1 90 ? -7.558 -11.379 2.970 1.00 83.75 90 SER A C 1
ATOM 650 O O . SER A 1 90 ? -7.131 -11.415 1.819 1.00 83.75 90 SER A O 1
ATOM 652 N N . ILE A 1 91 ? -6.781 -11.614 4.031 1.00 80.75 91 ILE A N 1
ATOM 653 C CA . ILE A 1 91 ? -5.353 -11.951 3.947 1.00 80.75 91 ILE A CA 1
ATOM 654 C C . ILE A 1 91 ? -5.130 -13.308 4.638 1.00 80.75 91 ILE A C 1
ATOM 656 O O . ILE A 1 91 ? -5.494 -13.433 5.805 1.00 80.75 91 ILE A O 1
ATOM 660 N N . PRO A 1 92 ? -4.536 -14.317 3.964 1.00 80.44 92 PRO A N 1
ATOM 661 C CA . PRO A 1 92 ? -3.975 -14.283 2.607 1.00 80.44 92 PRO A CA 1
ATOM 662 C C . PRO A 1 92 ? -5.052 -14.215 1.508 1.00 80.44 92 PRO A C 1
ATOM 664 O O . PRO A 1 92 ? -6.192 -14.610 1.726 1.00 80.44 92 PRO A O 1
ATOM 667 N N . GLY A 1 93 ? -4.674 -13.733 0.316 1.00 80.94 93 GLY A N 1
ATOM 668 C CA . GLY A 1 93 ? -5.554 -13.715 -0.866 1.00 80.94 93 GLY A CA 1
ATOM 669 C C . GLY A 1 93 ? -5.581 -12.405 -1.658 1.00 80.94 93 GLY A C 1
ATOM 670 O O . GLY A 1 93 ? -6.073 -12.394 -2.780 1.00 80.94 93 GLY A O 1
ATOM 671 N N . ILE A 1 94 ? -5.029 -11.314 -1.116 1.00 82.06 94 ILE A N 1
ATOM 672 C CA . ILE A 1 94 ? -5.042 -9.996 -1.783 1.00 82.06 94 ILE A CA 1
ATOM 673 C C . ILE A 1 94 ? -4.003 -9.820 -2.892 1.00 82.06 94 ILE A C 1
ATOM 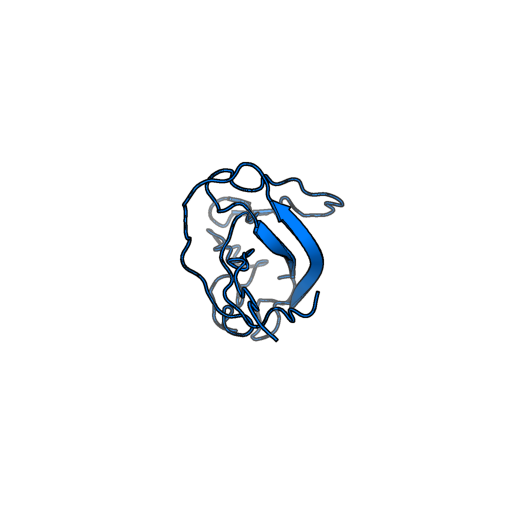675 O O . ILE A 1 94 ? -4.117 -8.871 -3.660 1.00 82.06 94 ILE A O 1
ATOM 679 N N . TYR A 1 95 ? -2.985 -10.681 -2.937 1.00 83.69 95 TYR A N 1
ATOM 680 C CA . TYR A 1 95 ? -1.897 -10.607 -3.908 1.00 83.69 95 TYR A CA 1
ATOM 681 C C . TYR A 1 95 ? -1.949 -11.817 -4.831 1.00 83.69 95 TYR A C 1
ATOM 683 O O . TYR A 1 95 ? -1.947 -12.959 -4.364 1.00 83.69 95 TYR A O 1
ATOM 691 N N . SER A 1 96 ? -1.937 -11.564 -6.135 1.00 87.25 96 SER A N 1
ATOM 692 C CA . SER A 1 96 ? -1.645 -12.567 -7.150 1.00 87.25 96 SER A CA 1
ATOM 693 C C . SER A 1 96 ? -0.182 -12.479 -7.566 1.00 87.25 96 SER A C 1
ATOM 695 O O . SER A 1 96 ? 0.378 -11.398 -7.748 1.00 87.25 96 SER A O 1
ATOM 697 N N . ALA A 1 97 ? 0.424 -13.637 -7.833 1.00 86.81 97 ALA A N 1
ATOM 698 C CA . ALA A 1 97 ? 1.765 -13.719 -8.406 1.00 86.81 97 ALA A CA 1
ATOM 699 C C . ALA A 1 97 ? 1.868 -13.102 -9.816 1.00 86.81 97 ALA A C 1
ATOM 701 O O . ALA A 1 97 ? 2.968 -13.005 -10.350 1.00 86.81 97 ALA A O 1
ATOM 702 N N . THR A 1 98 ? 0.740 -12.721 -10.424 1.00 88.94 98 THR A N 1
ATOM 703 C CA . THR A 1 98 ? 0.651 -12.067 -11.736 1.00 88.94 98 THR A CA 1
ATOM 704 C C . THR A 1 98 ? 0.189 -10.614 -11.656 1.00 88.94 98 THR A C 1
ATOM 706 O O . THR A 1 98 ? -0.049 -10.009 -12.701 1.00 88.94 98 THR A O 1
ATOM 709 N N . ASP A 1 99 ? 0.004 -10.051 -10.457 1.00 89.12 99 ASP A N 1
ATOM 710 C CA . ASP A 1 99 ? -0.398 -8.649 -10.342 1.00 89.12 99 ASP A CA 1
ATOM 711 C C . ASP A 1 99 ? 0.677 -7.748 -10.971 1.00 89.12 99 ASP A C 1
ATOM 713 O O . ASP A 1 99 ? 1.865 -7.975 -10.732 1.00 89.12 99 ASP A O 1
ATOM 717 N N . PRO A 1 100 ? 0.314 -6.690 -11.721 1.00 88.81 100 PRO A N 1
ATOM 718 C CA . PRO A 1 100 ? 1.293 -5.828 -12.392 1.00 88.81 100 PRO A CA 1
ATOM 719 C C . PRO A 1 100 ? 2.276 -5.112 -11.453 1.00 88.81 100 PRO A C 1
ATOM 721 O O . PRO A 1 100 ? 3.309 -4.629 -11.905 1.00 88.81 100 PRO A O 1
ATOM 724 N N . GLY A 1 101 ? 1.949 -5.002 -10.160 1.00 88.06 101 GLY A N 1
ATOM 725 C CA . GLY A 1 101 ? 2.847 -4.484 -9.120 1.00 88.06 101 GLY A CA 1
ATOM 726 C C . GLY A 1 101 ? 3.685 -5.558 -8.410 1.00 88.06 101 GLY A C 1
ATOM 727 O O . GLY A 1 101 ? 4.567 -5.207 -7.635 1.00 88.06 101 GLY A O 1
ATOM 728 N N . ILE A 1 102 ? 3.414 -6.845 -8.661 1.00 90.56 102 ILE A N 1
ATOM 729 C CA . ILE A 1 102 ? 4.069 -8.015 -8.046 1.00 90.56 102 ILE A CA 1
ATOM 730 C C . ILE A 1 102 ? 4.970 -8.738 -9.054 1.00 90.56 102 ILE A C 1
ATOM 732 O O . ILE A 1 102 ? 6.090 -9.098 -8.715 1.00 90.56 102 ILE A O 1
ATOM 736 N N . LEU A 1 103 ? 4.514 -8.936 -10.292 1.00 91.69 103 LEU A N 1
ATOM 737 C CA . LEU A 1 103 ? 5.322 -9.451 -11.397 1.00 91.69 103 LEU A CA 1
ATOM 738 C C . LEU A 1 103 ? 5.707 -8.287 -12.303 1.00 91.69 103 LEU A C 1
ATOM 740 O O . LEU A 1 103 ? 4.947 -7.879 -13.181 1.00 91.69 103 LEU A O 1
ATOM 744 N N . ILE A 1 104 ? 6.883 -7.725 -12.053 1.00 91.75 104 ILE A N 1
ATOM 745 C CA . ILE A 1 104 ? 7.332 -6.489 -12.682 1.00 91.75 104 ILE A CA 1
ATOM 746 C C . ILE A 1 104 ? 8.851 -6.460 -12.813 1.00 91.75 104 ILE A C 1
ATOM 748 O O . ILE A 1 104 ? 9.593 -6.779 -11.886 1.00 91.75 104 ILE A O 1
ATOM 752 N N . ASN A 1 105 ? 9.332 -6.027 -13.975 1.00 92.62 105 ASN A N 1
ATOM 753 C CA . ASN A 1 105 ? 10.744 -5.741 -14.176 1.00 92.62 105 ASN A CA 1
ATOM 754 C C . ASN A 1 105 ? 11.001 -4.248 -13.938 1.00 92.62 105 ASN A C 1
ATOM 756 O O . ASN A 1 105 ? 10.556 -3.407 -14.714 1.00 92.62 105 ASN A O 1
ATOM 760 N N . ILE A 1 106 ? 11.719 -3.926 -12.862 1.00 92.12 106 ILE A N 1
ATOM 761 C CA . ILE A 1 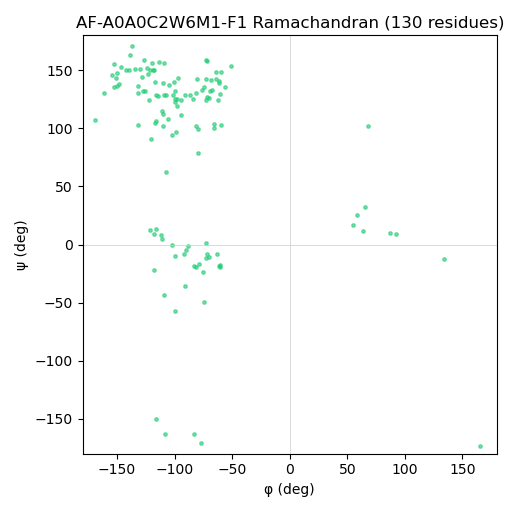106 ? 12.028 -2.542 -12.472 1.00 92.12 106 ILE A CA 1
ATOM 762 C C . ILE A 1 106 ? 13.341 -2.020 -13.080 1.00 92.12 106 ILE A C 1
ATOM 764 O O . ILE A 1 106 ? 13.665 -0.850 -12.894 1.00 92.12 106 ILE A O 1
ATOM 768 N N . TYR A 1 107 ? 14.097 -2.867 -13.791 1.00 91.69 107 TYR A N 1
ATOM 769 C CA . TYR A 1 107 ? 15.425 -2.533 -14.314 1.00 91.69 107 TYR A CA 1
ATOM 770 C C . TYR A 1 107 ? 15.403 -2.140 -15.790 1.00 91.69 107 TYR A C 1
ATOM 772 O O . TYR A 1 107 ? 15.870 -1.059 -16.140 1.00 91.69 107 TYR A O 1
ATOM 780 N N . TRP A 1 108 ? 14.898 -3.015 -16.668 1.00 89.31 108 TRP A N 1
ATOM 781 C CA . TRP A 1 108 ? 14.863 -2.741 -18.107 1.00 89.31 108 TRP A CA 1
ATOM 782 C C . TRP A 1 108 ? 13.859 -3.622 -18.872 1.00 89.31 108 TRP A C 1
ATOM 784 O O . TRP A 1 108 ? 13.940 -4.846 -18.754 1.00 89.31 108 TRP A O 1
ATOM 794 N N . PRO A 1 109 ? 12.982 -3.048 -19.720 1.00 89.38 109 PRO A N 1
ATOM 795 C CA . PRO A 1 109 ? 12.722 -1.613 -19.860 1.00 89.38 109 PRO A CA 1
ATOM 796 C C . PRO A 1 109 ? 12.129 -1.038 -18.567 1.00 89.38 109 PRO A C 1
ATOM 798 O O . PRO A 1 109 ? 11.353 -1.707 -17.889 1.00 89.38 109 PRO A O 1
ATOM 801 N N . ILE A 1 110 ? 12.513 0.190 -18.207 1.00 88.62 110 ILE A N 1
ATOM 802 C CA . ILE A 1 110 ? 11.992 0.840 -16.998 1.00 88.62 110 ILE A CA 1
ATOM 803 C C . ILE A 1 110 ? 10.505 1.134 -17.207 1.00 88.62 110 ILE A C 1
ATOM 805 O O . ILE A 1 110 ? 10.093 1.661 -18.241 1.00 88.62 110 ILE A O 1
ATOM 809 N N . VAL A 1 111 ? 9.691 0.800 -16.210 1.00 89.44 111 VAL A N 1
ATOM 810 C CA . VAL A 1 111 ? 8.241 0.987 -16.282 1.00 89.44 111 VAL A CA 1
ATOM 811 C C . VAL A 1 111 ? 7.850 2.465 -16.274 1.00 89.44 111 VAL A C 1
ATOM 813 O O . VAL A 1 111 ? 8.411 3.288 -15.549 1.00 89.44 111 VAL A O 1
ATOM 816 N N . SER A 1 112 ? 6.838 2.815 -17.069 1.00 88.56 112 SER A N 1
ATOM 817 C CA . SER A 1 112 ? 6.287 4.175 -17.114 1.00 88.56 112 SER A CA 1
ATOM 818 C C . SER A 1 112 ? 5.415 4.511 -15.911 1.00 88.56 112 SER A C 1
ATOM 820 O O . SER A 1 112 ? 5.239 5.684 -15.576 1.00 88.56 112 SER A O 1
ATOM 822 N N . THR A 1 113 ? 4.860 3.486 -15.270 1.00 86.31 113 THR A N 1
ATOM 823 C CA . THR A 1 113 ? 3.959 3.596 -14.127 1.00 86.31 113 THR A CA 1
ATOM 824 C C . THR A 1 113 ? 4.156 2.383 -13.232 1.00 86.31 113 THR A C 1
ATOM 826 O O . THR A 1 113 ? 4.272 1.263 -13.723 1.00 86.31 113 THR A O 1
ATOM 829 N N . TYR A 1 114 ? 4.171 2.610 -11.922 1.00 86.06 114 TYR A N 1
ATOM 830 C CA . TYR A 1 114 ? 4.121 1.549 -10.925 1.00 86.06 114 TYR A CA 1
ATOM 831 C C . TYR A 1 114 ? 2.749 1.550 -10.249 1.00 86.06 114 TYR A C 1
ATOM 833 O O . TYR A 1 114 ? 2.280 2.590 -9.783 1.00 86.06 114 TYR A O 1
ATOM 841 N N . LEU A 1 115 ? 2.101 0.386 -10.214 1.00 78.69 115 LEU A N 1
ATOM 842 C CA . LEU A 1 115 ? 0.809 0.198 -9.560 1.00 78.69 115 LEU A CA 1
ATOM 843 C C . LEU A 1 115 ? 1.035 -0.415 -8.177 1.00 78.69 115 LEU A C 1
ATOM 845 O O . LEU A 1 115 ? 1.203 -1.624 -8.041 1.00 78.69 115 LEU A O 1
ATOM 849 N N . ALA A 1 116 ? 1.056 0.434 -7.148 1.00 68.81 116 ALA A N 1
ATOM 850 C CA . ALA A 1 116 ? 1.163 -0.013 -5.765 1.00 68.81 116 ALA A CA 1
ATOM 851 C C . ALA A 1 116 ? -0.174 -0.579 -5.248 1.00 68.81 116 ALA A C 1
ATOM 853 O O . ALA A 1 116 ? -1.218 0.072 -5.345 1.00 68.81 116 ALA A O 1
ATOM 854 N N . PHE A 1 117 ? -0.129 -1.743 -4.597 1.00 58.00 117 PHE A N 1
ATOM 855 C CA . PHE A 1 117 ? -1.268 -2.334 -3.892 1.00 58.00 117 PHE A CA 1
ATOM 856 C C . PHE A 1 117 ? -0.832 -2.788 -2.490 1.00 58.00 117 PHE A C 1
ATOM 858 O O . PHE A 1 117 ? -0.204 -3.824 -2.420 1.00 58.00 117 PHE A O 1
ATOM 865 N N . ILE A 1 118 ? -1.131 -2.074 -1.384 1.00 51.69 118 ILE A N 1
ATOM 866 C CA . ILE A 1 118 ? -0.938 -2.591 0.006 1.00 51.69 118 ILE A CA 1
ATOM 867 C C . ILE A 1 118 ? -1.922 -1.952 1.009 1.00 51.69 118 ILE A C 1
ATOM 869 O O . ILE A 1 118 ? -2.093 -0.740 0.959 1.00 51.69 118 ILE A O 1
ATOM 873 N N . HIS A 1 119 ? -2.533 -2.754 1.901 1.00 45.03 119 HIS A N 1
ATOM 874 C CA . HIS A 1 119 ? -3.747 -2.528 2.729 1.00 45.03 119 HIS A CA 1
ATOM 875 C C . HIS A 1 119 ? -3.483 -2.580 4.290 1.00 45.03 119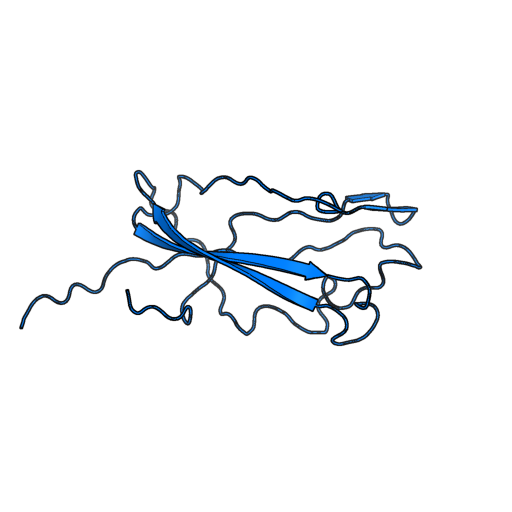 HIS A C 1
ATOM 877 O O . HIS A 1 119 ? -2.597 -3.308 4.714 1.00 45.03 119 HIS A O 1
ATOM 883 N N . PHE A 1 120 ? -4.249 -1.846 5.141 1.00 48.75 120 PHE A N 1
ATOM 884 C CA . PHE A 1 120 ? -4.309 -1.730 6.639 1.00 48.75 120 PHE A CA 1
ATOM 885 C C . PHE A 1 120 ? -5.766 -1.629 7.245 1.00 48.75 120 PHE A C 1
ATOM 887 O O . PHE A 1 120 ? -6.619 -1.014 6.618 1.00 48.75 120 PHE A O 1
ATOM 894 N N . THR A 1 121 ? -6.067 -2.091 8.488 1.00 51.53 121 THR A N 1
ATOM 895 C CA . THR A 1 121 ? -7.407 -2.670 8.899 1.00 51.53 121 THR A CA 1
ATOM 896 C C . THR A 1 121 ? -8.055 -2.305 10.239 1.00 51.53 121 THR A C 1
ATOM 898 O O . THR A 1 121 ? -7.340 -1.821 11.105 1.00 51.53 121 THR A O 1
ATOM 901 N N . GLU A 1 122 ? -9.332 -2.716 10.446 1.00 41.91 122 GLU A N 1
ATOM 902 C CA . GLU A 1 122 ? -10.192 -2.676 11.666 1.00 41.91 122 GLU A CA 1
ATOM 903 C C . GLU A 1 122 ? -10.710 -4.056 12.142 1.00 41.91 122 GLU A C 1
ATOM 905 O O . GLU A 1 122 ? -10.997 -4.911 11.308 1.00 41.91 122 GLU A O 1
ATOM 910 N N . GLU A 1 123 ? -10.941 -4.226 13.459 1.00 49.34 123 GLU A N 1
ATOM 911 C CA . GLU A 1 123 ? -12.075 -5.014 13.991 1.00 49.34 123 GLU A CA 1
ATOM 912 C C . GLU A 1 123 ? -13.185 -4.033 14.399 1.00 49.34 123 GLU A C 1
ATOM 914 O O . GLU A 1 123 ? -12.952 -3.126 15.203 1.00 49.34 123 GLU A O 1
ATOM 919 N N . ALA A 1 124 ? -14.399 -4.228 13.876 1.00 35.12 124 ALA A N 1
ATOM 920 C CA . ALA A 1 124 ? -15.589 -3.654 14.480 1.00 35.12 124 ALA A CA 1
ATOM 921 C C . ALA A 1 124 ? -15.749 -4.331 15.842 1.00 35.12 124 ALA A C 1
ATOM 923 O O . ALA A 1 124 ? -16.208 -5.469 15.921 1.00 35.12 124 ALA A O 1
ATOM 924 N N . ALA A 1 125 ? -15.330 -3.653 16.908 1.00 34.38 125 ALA A N 1
ATOM 925 C CA . ALA A 1 125 ? -15.527 -4.149 18.256 1.00 34.38 125 ALA A CA 1
ATOM 926 C C . ALA A 1 125 ? -17.031 -4.325 18.513 1.00 34.38 125 ALA A C 1
ATOM 928 O O . ALA A 1 125 ? -17.741 -3.358 18.773 1.00 34.38 125 ALA A O 1
ATOM 929 N N . SER A 1 126 ? -17.519 -5.563 18.461 1.00 34.19 126 SER A N 1
ATOM 930 C CA . SER A 1 126 ? -18.511 -6.062 19.413 1.00 34.19 126 SER A CA 1
ATOM 931 C C . SER A 1 126 ? -18.681 -7.577 19.285 1.00 34.19 126 SER A C 1
ATOM 933 O O . SER A 1 126 ? -19.374 -8.081 18.408 1.00 34.19 126 SER A O 1
ATOM 935 N N . TYR A 1 127 ? -18.166 -8.313 20.268 1.00 29.42 127 TYR A N 1
ATOM 936 C CA . TYR A 1 127 ? -19.035 -9.283 20.919 1.00 29.42 127 TYR A CA 1
ATOM 937 C C . TYR A 1 127 ? -19.177 -8.882 22.382 1.00 29.42 127 TYR A C 1
ATOM 939 O O . TYR A 1 127 ? -18.267 -9.035 23.195 1.00 29.42 127 TYR A O 1
ATOM 947 N N . SER A 1 128 ? -20.342 -8.319 22.695 1.00 33.69 128 SER A N 1
ATOM 948 C CA . SER A 1 128 ? -20.871 -8.335 24.049 1.00 33.69 128 SER A CA 1
ATOM 949 C C . SER A 1 128 ? -21.174 -9.791 24.386 1.00 33.69 128 SER A C 1
ATOM 951 O O . SER A 1 128 ? -22.168 -10.344 23.923 1.00 33.69 128 SER A O 1
ATOM 953 N N . ALA A 1 129 ? -20.319 -10.426 25.183 1.00 29.48 129 ALA A N 1
ATOM 954 C CA . ALA A 1 129 ? -20.765 -11.550 25.988 1.00 29.48 129 ALA A CA 1
ATOM 955 C C . ALA A 1 129 ? -21.479 -10.969 27.216 1.00 29.48 129 ALA A C 1
ATOM 957 O O . ALA A 1 129 ? -20.910 -10.864 28.299 1.00 29.48 129 ALA A O 1
ATOM 958 N N . HIS A 1 130 ? -22.727 -10.536 27.030 1.00 33.91 130 HIS A N 1
ATOM 959 C CA . HIS A 1 130 ? -23.666 -10.505 28.141 1.00 33.91 130 HIS A CA 1
ATOM 960 C C . HIS A 1 130 ? -24.062 -11.953 28.464 1.00 33.91 130 HIS A C 1
ATOM 962 O O . HIS A 1 130 ? -24.572 -12.660 27.599 1.00 33.91 130 HIS A O 1
ATOM 968 N N . ASN A 1 131 ? -23.859 -12.319 29.733 1.00 32.62 131 ASN A N 1
ATOM 969 C CA . ASN A 1 131 ? -24.320 -13.511 30.454 1.00 32.62 131 ASN A CA 1
ATOM 970 C C . ASN A 1 131 ? -23.718 -14.862 30.034 1.00 32.62 131 ASN A C 1
ATOM 972 O O . ASN A 1 131 ? -24.188 -15.496 29.0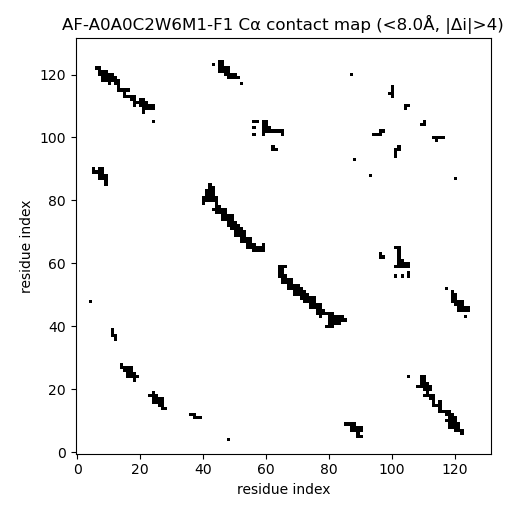93 1.00 32.62 131 ASN A O 1
ATOM 976 N N . LEU A 1 132 ? -22.766 -15.362 30.829 1.00 33.31 132 LEU A N 1
ATOM 977 C CA . LEU A 1 132 ? -23.040 -16.148 32.047 1.00 33.31 132 LEU A CA 1
ATOM 978 C C . LEU A 1 132 ? -21.914 -15.948 33.071 1.00 33.31 132 LEU A C 1
ATOM 980 O O . LEU A 1 132 ? -20.747 -15.843 32.633 1.00 33.31 132 LEU A O 1
#

Radius of gyration: 17.58 Å; Cα contacts (8 Å, |Δi|>4): 233; chains: 1; bounding box: 41×26×52 Å

Solvent-accessible surface area (backbone atoms only — not comparable to full-atom values): 8318 Å² total; per-residue (Å²): 140,88,84,86,66,81,56,52,33,26,64,73,67,82,85,57,58,50,46,55,73,31,76,42,74,46,55,86,63,66,93,54,90,76,86,87,84,70,82,70,62,46,34,52,54,36,50,27,52,43,52,43,70,48,71,48,50,95,47,2,68,37,78,77,31,37,43,81,40,79,74,47,76,48,81,44,76,47,73,86,38,40,83,52,78,77,76,63,45,50,65,85,75,82,73,54,63,74,35,73,62,38,37,33,48,75,76,74,73,36,46,50,67,68,56,74,84,67,61,34,38,58,47,86,79,74,82,81,82,75,84,133

Mean predicted aligned error: 7.7 Å

Sequence (132 aa):
AAYDGSGGWFKIYQVTAVTNGGTSITWPTDNATQFTFKIPSSISAGNYLLRIEHIALHSASSTAGAQVNLDRCAQLTVTGGGSASPATVSIPGIYSATDPGILINIYWPIVSTYLAFIHFTEEAASYSAHNL

Foldseek 3Di:
DPDDQQDWWAAFDDFWWDADQQPATDGPCVVPPDDDGDDDQADDFAKFKWWDWDWDCQQLLDQVRIDIDRPDIDIDGGPNHHHDDDDTDGPPPQDDSPPPQRNDDCDPSHDRDHDDDDTGDDDPDDDPPDDD

Secondary structure (DSSP, 8-state):
----S-SEE--------EE-TTS-EE-TTTT-S-----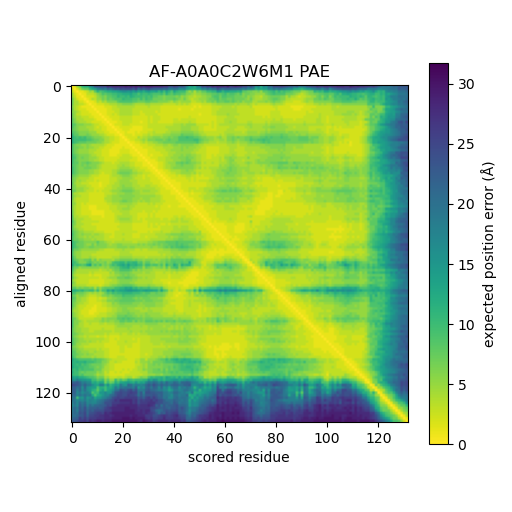--TTBPSEEEEEEEEEEE-TTTTSTT-SEEEEEEEEEEEE-S---B----EESSSS--TT-TTTS--SSSSPPS--------------------

InterPro domains:
  IPR005103 Auxiliary Activity family 9, catalytic domain [PF03443] (3-109)
  IPR049892 Auxiliary Activity family 9 [PTHR33353] (2-114)